Protein AF-A0A965RC13-F1 (afdb_monomer_lite)

Secondary structure (DSSP, 8-state):
-HHHHHHHHHHHHHHHHHHHHHHHHHHHHHHHTS---S-HHHHHHHHHHHHHHHHHH--TTSSS-HHHHHHHHHHHHHHHHS--

Radius of gyration: 15.57 Å; chains: 1; bounding box: 46×30×31 Å

pLDDT: mean 78.39, std 8.17, range [55.31, 90.0]

Structure (mmCIF, N/CA/C/O backbone):
data_AF-A0A965RC13-F1
#
_entry.id   AF-A0A965RC13-F1
#
loop_
_atom_site.group_PDB
_atom_site.id
_atom_site.type_symbol
_atom_site.label_atom_id
_atom_site.label_alt_id
_atom_site.label_comp_id
_atom_site.label_asym_id
_atom_site.label_entity_id
_atom_site.label_seq_id
_atom_site.pdbx_PDB_ins_code
_atom_site.Cartn_x
_atom_site.Cartn_y
_atom_site.Cartn_z
_atom_site.occupancy
_atom_site.B_iso_or_equiv
_atom_site.auth_seq_id
_atom_site.auth_comp_id
_atom_site.auth_asym_id
_atom_site.auth_atom_id
_atom_site.pdbx_PDB_model_num
ATOM 1 N N . GLU A 1 1 ? 27.337 15.963 1.811 1.00 55.31 1 GLU A N 1
ATOM 2 C CA . GLU A 1 1 ? 26.569 15.522 2.997 1.00 55.31 1 GLU A CA 1
ATOM 3 C C . GLU A 1 1 ? 25.189 16.174 3.135 1.00 55.31 1 GLU A C 1
ATOM 5 O O . GLU A 1 1 ? 24.226 15.435 3.291 1.00 55.31 1 GLU A O 1
ATOM 10 N N . ASP A 1 2 ? 25.028 17.501 3.031 1.00 59.56 2 ASP A N 1
ATOM 11 C CA . ASP A 1 2 ? 23.698 18.139 3.202 1.00 59.56 2 ASP A CA 1
ATOM 12 C C . ASP A 1 2 ? 22.671 17.806 2.105 1.00 59.56 2 ASP A C 1
ATOM 14 O O . ASP A 1 2 ? 21.477 17.651 2.374 1.00 59.56 2 ASP A O 1
ATOM 18 N N . LEU A 1 3 ? 23.133 17.631 0.863 1.00 60.75 3 LEU A N 1
ATOM 19 C CA . LEU A 1 3 ? 22.264 17.291 -0.269 1.00 60.75 3 LEU A CA 1
ATOM 20 C C . LEU A 1 3 ? 21.594 15.914 -0.092 1.00 60.75 3 LEU A C 1
ATOM 22 O O . LEU A 1 3 ? 20.428 15.733 -0.432 1.00 60.75 3 LEU A O 1
ATOM 26 N N . GLU A 1 4 ? 22.318 14.959 0.495 1.00 60.84 4 GLU A N 1
ATOM 27 C CA . GLU A 1 4 ? 21.882 13.571 0.685 1.00 60.84 4 GLU A CA 1
ATOM 28 C C . GLU A 1 4 ? 20.830 13.455 1.804 1.00 60.84 4 GLU A C 1
ATOM 30 O O . GLU A 1 4 ? 19.818 12.763 1.658 1.00 60.84 4 GLU A O 1
ATOM 35 N N . LYS A 1 5 ? 21.000 14.225 2.892 1.00 67.75 5 LYS A N 1
ATOM 36 C CA . LYS A 1 5 ? 20.018 14.321 3.986 1.00 67.75 5 LYS A CA 1
ATOM 37 C C . LYS A 1 5 ? 18.725 15.010 3.544 1.00 67.75 5 LYS A C 1
ATOM 39 O O . LYS A 1 5 ? 17.641 14.527 3.872 1.00 67.75 5 LYS A O 1
ATOM 44 N N . SER A 1 6 ? 18.828 16.090 2.766 1.00 67.81 6 SER A N 1
ATOM 45 C CA . SER A 1 6 ? 17.669 16.803 2.205 1.00 67.81 6 SER A CA 1
ATOM 46 C C . SER A 1 6 ? 16.853 15.914 1.258 1.00 67.81 6 SER A C 1
ATOM 48 O O . SER A 1 6 ? 15.625 15.849 1.357 1.00 67.81 6 SER A O 1
ATOM 50 N N . PHE A 1 7 ? 17.523 15.146 0.394 1.00 66.06 7 PHE A N 1
ATOM 51 C CA . PHE A 1 7 ? 16.856 14.239 -0.541 1.00 66.06 7 PHE A CA 1
ATOM 52 C C . PHE A 1 7 ? 16.155 13.074 0.175 1.00 66.06 7 PHE A C 1
ATOM 54 O O . PHE A 1 7 ? 14.993 12.780 -0.107 1.00 66.06 7 PHE A O 1
ATOM 61 N N . SER A 1 8 ? 16.816 12.467 1.165 1.00 70.88 8 SER A N 1
ATOM 62 C CA . SER A 1 8 ? 16.231 11.407 1.998 1.00 70.88 8 SER A CA 1
ATOM 63 C C . SER A 1 8 ? 15.006 11.892 2.785 1.00 70.88 8 SER A C 1
ATOM 65 O O . SER A 1 8 ? 13.971 11.220 2.810 1.00 70.88 8 SER A O 1
ATOM 67 N N . ALA A 1 9 ? 15.069 13.103 3.352 1.00 74.75 9 ALA A N 1
ATOM 68 C CA . ALA A 1 9 ? 13.927 13.726 4.019 1.00 74.75 9 ALA A CA 1
ATOM 69 C C . ALA A 1 9 ? 12.751 13.943 3.052 1.00 74.75 9 ALA A C 1
ATOM 71 O O . ALA A 1 9 ? 11.612 13.621 3.386 1.00 74.75 9 ALA A O 1
ATOM 72 N N . LYS A 1 10 ? 13.025 14.407 1.827 1.00 72.75 10 LYS A N 1
ATOM 73 C CA . LYS A 1 10 ? 12.001 14.642 0.800 1.00 72.75 10 LYS A CA 1
ATOM 74 C C . LYS A 1 10 ? 11.333 13.345 0.329 1.00 72.75 10 LYS A C 1
ATOM 76 O O . LYS A 1 10 ? 10.110 13.299 0.216 1.00 72.75 10 LYS A O 1
ATOM 81 N N . ILE A 1 11 ? 12.109 12.272 0.140 1.00 76.00 11 ILE A N 1
ATOM 82 C CA . ILE A 1 11 ? 11.578 10.933 -0.172 1.00 76.00 11 ILE A CA 1
ATOM 83 C C . ILE A 1 11 ? 10.714 10.407 0.975 1.00 76.00 11 ILE A C 1
ATOM 85 O O . ILE A 1 11 ? 9.650 9.836 0.736 1.00 76.00 11 ILE A O 1
ATOM 89 N N . LYS A 1 12 ? 11.143 10.604 2.225 1.00 75.38 12 LYS A N 1
ATOM 90 C CA . LYS A 1 12 ? 10.370 10.188 3.399 1.00 75.38 12 LYS A CA 1
ATOM 91 C C . LYS A 1 12 ? 9.024 10.912 3.474 1.00 75.38 12 LYS A C 1
ATOM 93 O O . LYS A 1 12 ? 8.019 10.264 3.762 1.00 75.38 12 LYS A O 1
ATOM 98 N N . THR A 1 13 ? 8.991 12.212 3.181 1.00 77.31 13 THR A N 1
ATOM 99 C CA . THR A 1 13 ? 7.747 12.994 3.139 1.00 77.31 13 THR A CA 1
ATOM 100 C C . THR A 1 13 ? 6.802 12.480 2.058 1.00 77.31 13 THR A C 1
ATOM 102 O O . THR A 1 13 ? 5.664 12.151 2.378 1.00 77.31 13 THR A O 1
ATOM 105 N N . LEU A 1 14 ? 7.285 12.287 0.824 1.00 77.44 14 LEU A N 1
ATOM 106 C CA . LEU A 1 14 ? 6.471 11.735 -0.268 1.00 77.44 14 LEU A CA 1
ATOM 107 C C . LEU A 1 14 ? 5.891 10.358 0.086 1.00 77.44 14 LEU A C 1
ATOM 109 O O . LEU A 1 14 ? 4.702 10.108 -0.097 1.00 77.44 14 LEU A O 1
ATOM 113 N N . LYS A 1 15 ? 6.716 9.465 0.648 1.00 76.94 15 LYS A N 1
ATOM 114 C CA . LYS A 1 15 ? 6.261 8.141 1.101 1.00 76.94 15 LYS A CA 1
ATOM 115 C C . LYS A 1 15 ? 5.191 8.243 2.188 1.00 76.94 15 LYS A C 1
ATOM 117 O O . LYS A 1 15 ? 4.236 7.471 2.173 1.00 76.94 15 LYS A O 1
ATOM 122 N N . SER A 1 16 ? 5.341 9.187 3.116 1.00 80.88 16 SER A N 1
ATOM 123 C CA . SER A 1 16 ? 4.358 9.426 4.174 1.00 80.88 16 SER A CA 1
ATOM 124 C C . SER A 1 16 ? 3.032 9.952 3.621 1.00 80.88 16 SER A C 1
ATOM 126 O O . SER A 1 16 ? 1.980 9.545 4.103 1.00 80.88 16 SER A O 1
ATOM 128 N N . GLU A 1 17 ? 3.055 10.844 2.632 1.00 83.62 17 GLU A N 1
ATOM 129 C CA . GLU A 1 17 ? 1.837 11.364 1.996 1.00 83.62 17 GLU A CA 1
ATOM 130 C C . GLU A 1 17 ? 1.068 10.254 1.271 1.00 83.62 17 GLU A C 1
ATOM 132 O O . GLU A 1 17 ? -0.145 10.122 1.452 1.00 83.62 17 GLU A O 1
ATOM 137 N N . VAL A 1 18 ? 1.780 9.399 0.529 1.00 81.44 18 VAL A N 1
ATOM 138 C CA . VAL A 1 18 ? 1.193 8.233 -0.149 1.00 81.44 18 VAL A CA 1
ATOM 139 C C . VAL A 1 18 ? 0.589 7.249 0.860 1.00 81.44 18 VAL A C 1
ATOM 141 O O . VAL A 1 18 ? -0.558 6.837 0.693 1.00 81.44 18 VAL A O 1
ATOM 144 N N . ASP A 1 19 ? 1.306 6.911 1.939 1.00 83.06 19 ASP A N 1
ATOM 145 C CA . ASP A 1 19 ? 0.791 6.029 3.002 1.00 83.06 19 ASP A CA 1
ATOM 146 C C . ASP A 1 19 ? -0.467 6.608 3.671 1.00 83.06 19 ASP A C 1
ATOM 148 O O . ASP A 1 19 ? -1.460 5.901 3.866 1.00 83.06 19 ASP A O 1
ATOM 152 N N . GLN A 1 20 ? -0.470 7.906 3.987 1.00 86.62 20 GLN A N 1
ATOM 153 C CA . GLN A 1 20 ? -1.630 8.560 4.594 1.00 86.62 20 GLN A CA 1
ATOM 154 C C . GLN A 1 20 ? -2.840 8.579 3.656 1.00 86.62 20 GLN A C 1
ATOM 156 O O . GLN A 1 20 ? -3.956 8.289 4.105 1.00 86.62 20 GLN A O 1
ATOM 161 N N . GLY A 1 21 ? -2.625 8.883 2.373 1.00 88.00 21 GLY A N 1
ATOM 162 C CA . GLY A 1 21 ? -3.665 8.845 1.348 1.00 88.00 21 GLY A CA 1
ATOM 163 C C . GLY A 1 21 ? -4.271 7.451 1.218 1.00 88.00 21 GLY A C 1
ATOM 164 O O . GLY A 1 21 ? -5.490 7.296 1.284 1.00 88.00 21 GLY A O 1
ATOM 165 N N . LEU A 1 22 ? -3.425 6.425 1.158 1.00 86.75 22 LEU A N 1
ATOM 166 C CA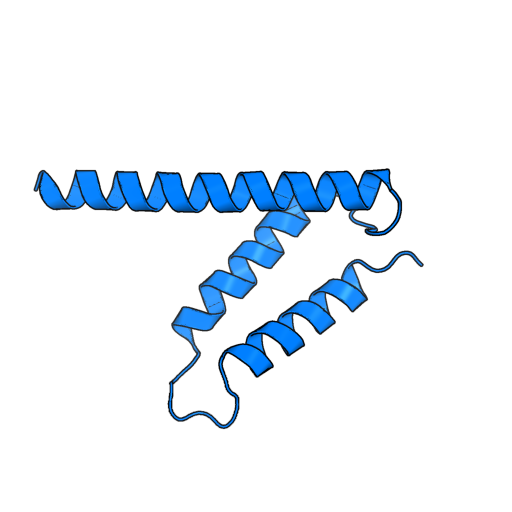 . LEU A 1 22 ? -3.861 5.042 1.016 1.00 86.75 22 LEU A CA 1
ATOM 167 C C . LEU A 1 22 ? -4.672 4.552 2.219 1.00 86.75 22 LEU A C 1
ATOM 169 O O . LEU A 1 22 ? -5.746 3.975 2.062 1.00 86.75 22 LEU A O 1
ATOM 173 N N . ARG A 1 23 ? -4.227 4.862 3.440 1.00 88.44 23 ARG A N 1
ATOM 174 C CA . ARG A 1 23 ? -4.993 4.548 4.657 1.00 88.44 23 ARG A CA 1
ATOM 175 C C . ARG A 1 23 ? -6.333 5.260 4.701 1.00 88.44 23 ARG A C 1
ATOM 177 O O . ARG A 1 23 ? -7.291 4.718 5.246 1.00 88.44 23 ARG A O 1
ATOM 184 N N . LYS A 1 24 ? -6.399 6.495 4.198 1.00 90.00 24 LYS A N 1
ATOM 185 C CA . LYS A 1 24 ? -7.655 7.241 4.124 1.00 90.00 24 LYS A CA 1
ATOM 186 C C . LYS A 1 24 ? -8.623 6.555 3.161 1.00 90.00 24 LYS A C 1
ATOM 188 O O . LYS A 1 24 ? -9.750 6.314 3.574 1.00 90.00 24 LYS A O 1
ATOM 193 N N . LEU A 1 25 ? -8.164 6.180 1.967 1.00 89.06 25 LEU A N 1
ATOM 194 C CA . LEU A 1 25 ? -8.974 5.460 0.980 1.00 89.06 25 LEU A CA 1
ATOM 195 C C . LEU A 1 25 ? -9.495 4.130 1.532 1.00 89.06 25 LEU A C 1
ATOM 197 O O . LEU A 1 25 ? -10.693 3.882 1.480 1.00 89.06 25 LEU A O 1
ATOM 201 N N . ILE A 1 26 ? -8.631 3.325 2.15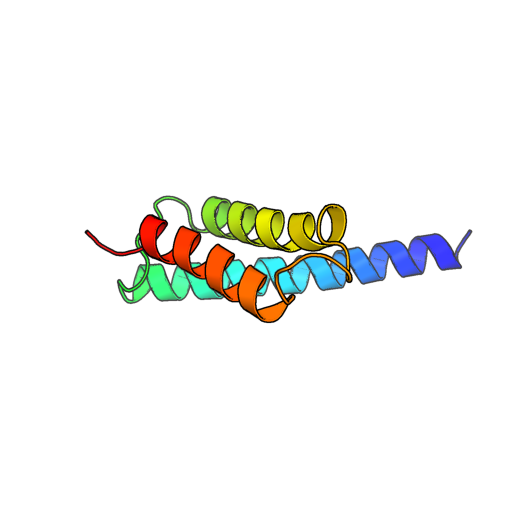7 1.00 87.75 26 ILE A N 1
ATOM 202 C CA . ILE A 1 26 ? -9.044 2.039 2.740 1.00 87.75 26 ILE A CA 1
ATOM 203 C C . ILE A 1 26 ? -10.062 2.246 3.866 1.00 87.75 26 ILE A C 1
ATOM 205 O O . ILE A 1 26 ? -11.055 1.535 3.931 1.00 87.75 26 ILE A O 1
ATOM 209 N N . ARG A 1 27 ? -9.869 3.244 4.741 1.00 89.12 27 ARG A N 1
ATOM 210 C CA . ARG A 1 27 ? -10.860 3.564 5.784 1.00 89.12 27 ARG A CA 1
ATOM 211 C C . ARG A 1 27 ? -12.201 4.006 5.207 1.00 89.12 27 ARG A C 1
ATOM 213 O O . ARG A 1 27 ? -13.225 3.665 5.786 1.00 89.12 27 ARG A O 1
ATOM 220 N N . GLN A 1 28 ? -12.194 4.774 4.119 1.00 90.00 28 GLN A N 1
ATOM 221 C CA . GLN A 1 28 ? -13.424 5.174 3.435 1.00 90.00 28 GLN A CA 1
ATOM 222 C C . GLN A 1 28 ? -14.131 3.949 2.851 1.00 90.00 28 GLN A C 1
ATOM 224 O O . GLN A 1 28 ? -15.305 3.768 3.145 1.00 90.00 28 GLN A O 1
ATOM 229 N N . GLY A 1 29 ? -13.394 3.062 2.176 1.00 85.81 29 GLY A N 1
ATOM 230 C CA . GLY A 1 29 ? -13.950 1.820 1.639 1.00 85.81 29 GLY A CA 1
ATOM 231 C C . GLY A 1 29 ? -14.470 0.853 2.710 1.00 85.81 29 GLY A C 1
ATOM 232 O O . GLY A 1 29 ? -15.459 0.156 2.522 1.00 85.81 29 GLY A O 1
ATOM 233 N N . VAL A 1 30 ? -13.843 0.821 3.889 1.00 87.94 30 VAL A N 1
ATOM 234 C CA . VAL A 1 30 ? -14.371 0.052 5.030 1.00 87.94 30 VAL A CA 1
ATOM 235 C C . VAL A 1 30 ? -15.652 0.683 5.577 1.00 87.94 30 VAL A C 1
ATOM 237 O O . VAL A 1 30 ? -16.574 -0.031 5.960 1.00 87.94 30 VAL A O 1
ATOM 240 N N . ALA A 1 31 ? -15.726 2.016 5.618 1.00 88.81 31 ALA A N 1
ATOM 241 C CA . ALA A 1 31 ? -16.901 2.731 6.108 1.00 88.81 31 ALA A CA 1
ATOM 242 C C . ALA A 1 31 ? -18.099 2.654 5.146 1.00 88.81 31 ALA A C 1
ATOM 244 O O . ALA A 1 31 ? -19.235 2.622 5.612 1.00 88.81 31 ALA A O 1
ATOM 245 N N . ASP A 1 32 ? -17.859 2.628 3.833 1.00 89.50 32 ASP A N 1
ATOM 246 C CA . ASP A 1 32 ? -18.906 2.482 2.812 1.00 89.50 32 ASP A CA 1
ATOM 247 C C . ASP A 1 32 ? -19.251 1.014 2.486 1.00 89.50 32 ASP A C 1
ATOM 249 O O . ASP A 1 32 ? -20.246 0.751 1.812 1.00 89.50 32 ASP A O 1
ATOM 253 N N . GLY A 1 33 ? -18.473 0.061 3.012 1.00 85.56 33 GLY A N 1
ATOM 254 C CA . GLY A 1 33 ? -18.687 -1.376 2.849 1.00 85.56 33 GLY A CA 1
ATOM 255 C C . GLY A 1 33 ? -18.091 -1.979 1.574 1.00 85.56 33 GLY A C 1
ATOM 256 O O . GLY A 1 33 ? -18.240 -3.181 1.364 1.00 85.56 33 GLY A O 1
ATOM 257 N N . SER A 1 34 ? -17.399 -1.197 0.740 1.00 84.69 34 SER A N 1
ATOM 258 C CA . SER A 1 34 ? -16.705 -1.685 -0.462 1.00 84.69 34 SER A CA 1
ATOM 259 C C . SER A 1 34 ? -15.428 -2.475 -0.164 1.00 84.69 34 SER A C 1
ATOM 261 O O . SER A 1 34 ? -14.991 -3.263 -1.000 1.00 84.69 34 SER A O 1
ATOM 263 N N . ILE A 1 35 ? -14.829 -2.288 1.018 1.00 85.31 35 ILE A N 1
ATOM 264 C CA . ILE A 1 35 ? -13.601 -2.966 1.446 1.00 85.31 35 ILE A CA 1
ATOM 265 C C . ILE A 1 35 ? -13.836 -3.686 2.772 1.00 85.31 35 ILE A C 1
ATOM 267 O O . ILE A 1 35 ? -14.205 -3.080 3.775 1.00 85.31 35 ILE A O 1
ATOM 271 N N . HIS A 1 36 ? -13.512 -4.973 2.821 1.00 83.62 36 HIS A N 1
ATOM 272 C CA . HIS A 1 36 ? -13.459 -5.749 4.051 1.00 83.62 36 HIS A CA 1
ATOM 273 C C . HIS A 1 36 ? -12.011 -5.894 4.540 1.00 83.62 36 HIS A C 1
ATOM 275 O O . HIS A 1 36 ? -11.314 -6.853 4.219 1.00 83.62 36 HIS A O 1
ATOM 281 N N . ALA A 1 37 ? -11.550 -4.937 5.350 1.00 79.62 37 ALA A N 1
ATOM 282 C CA . ALA A 1 37 ? -10.225 -4.970 5.971 1.00 79.62 37 ALA A CA 1
ATOM 283 C C . ALA A 1 37 ? -10.331 -4.859 7.497 1.00 79.62 37 ALA A C 1
A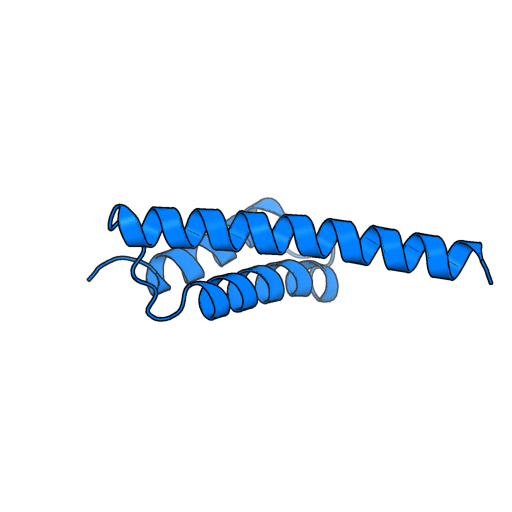TOM 285 O O . ALA A 1 37 ? -10.696 -3.810 8.026 1.00 79.62 37 ALA A O 1
ATOM 286 N N . SER A 1 38 ? -9.957 -5.925 8.212 1.00 75.38 38 SER A N 1
ATOM 287 C CA . SER A 1 38 ? -9.966 -5.956 9.685 1.00 75.38 38 SER A CA 1
ATOM 288 C C . SER A 1 38 ? -8.981 -4.955 10.303 1.00 75.38 38 SER A C 1
ATOM 290 O O . SER A 1 38 ? -9.216 -4.449 11.397 1.00 75.38 38 SER A O 1
ATOM 292 N N . ASP A 1 39 ? -7.892 -4.650 9.590 1.00 84.56 39 ASP A N 1
ATOM 293 C CA . ASP A 1 39 ? -6.935 -3.603 9.942 1.00 84.56 39 ASP A CA 1
ATOM 294 C C . ASP A 1 39 ? -6.564 -2.772 8.690 1.00 84.56 39 ASP A C 1
ATOM 296 O O . ASP A 1 39 ? -5.711 -3.181 7.889 1.00 84.56 39 ASP A O 1
ATOM 300 N N . PRO A 1 40 ? -7.161 -1.574 8.519 1.00 82.00 40 PRO A N 1
ATOM 301 C CA . PRO A 1 40 ? -6.864 -0.667 7.409 1.00 82.00 40 PRO A CA 1
ATOM 302 C C . PRO A 1 40 ? -5.392 -0.253 7.305 1.00 82.00 40 PRO A C 1
ATOM 304 O O . PRO A 1 40 ? -4.906 0.066 6.219 1.00 82.00 40 PRO A O 1
ATOM 307 N N . LYS A 1 41 ? -4.667 -0.225 8.431 1.00 82.19 41 LYS A N 1
ATOM 308 C CA . LYS A 1 41 ? -3.243 0.114 8.458 1.00 82.19 41 LYS A CA 1
ATOM 309 C C . LYS A 1 41 ? -2.421 -1.034 7.886 1.00 82.19 41 LYS A C 1
ATOM 311 O O . LYS A 1 41 ? -1.537 -0.773 7.075 1.00 82.19 41 LYS A O 1
ATOM 316 N N . MET A 1 42 ? -2.711 -2.277 8.269 1.00 85.00 42 MET A N 1
ATOM 317 C CA . MET A 1 42 ? -2.046 -3.447 7.684 1.00 85.00 42 MET A CA 1
ATOM 318 C C . MET A 1 42 ? -2.327 -3.575 6.187 1.00 85.00 42 MET A C 1
ATOM 320 O O . MET A 1 42 ? -1.390 -3.791 5.421 1.00 85.00 42 MET A O 1
ATOM 324 N N . ALA A 1 43 ? -3.570 -3.352 5.753 1.00 85.75 43 ALA A N 1
ATOM 325 C CA . ALA A 1 43 ? -3.919 -3.361 4.332 1.00 85.75 43 ALA A CA 1
ATOM 326 C C . ALA A 1 43 ? -3.133 -2.297 3.538 1.00 85.75 43 ALA A C 1
ATOM 328 O O . ALA A 1 43 ? -2.552 -2.604 2.497 1.00 85.75 43 ALA A O 1
ATOM 329 N N . ALA A 1 44 ? -3.025 -1.070 4.066 1.00 86.31 44 ALA A N 1
ATOM 330 C CA . ALA A 1 44 ? -2.224 -0.015 3.443 1.00 86.31 44 ALA A CA 1
ATOM 331 C C . ALA A 1 44 ? -0.736 -0.389 3.355 1.00 86.31 44 ALA A C 1
ATOM 333 O O . ALA A 1 44 ? -0.110 -0.187 2.317 1.00 86.31 44 ALA A O 1
ATOM 334 N N . PHE A 1 45 ? -0.170 -0.963 4.423 1.00 84.00 45 PHE A N 1
ATOM 335 C CA . PHE A 1 45 ? 1.223 -1.413 4.430 1.00 84.00 45 PHE A CA 1
ATOM 336 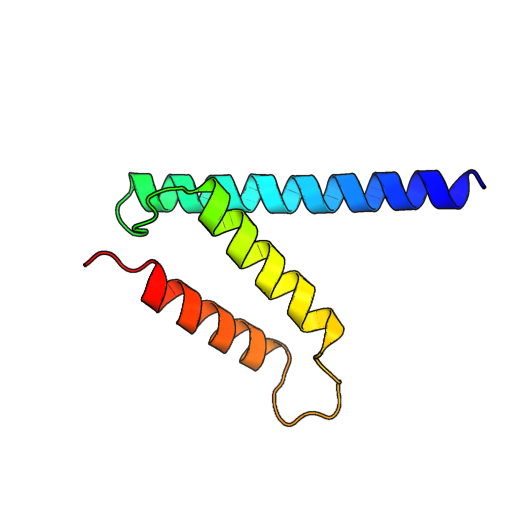C C . PHE A 1 45 ? 1.485 -2.525 3.414 1.00 84.00 45 PHE A C 1
ATOM 338 O O . PHE A 1 45 ? 2.498 -2.473 2.717 1.00 84.00 45 PHE A O 1
ATOM 345 N N . ALA A 1 46 ? 0.588 -3.507 3.309 1.00 85.06 46 ALA A N 1
ATOM 346 C CA . ALA A 1 46 ? 0.710 -4.596 2.347 1.00 85.06 46 ALA A CA 1
ATOM 347 C C . ALA A 1 46 ? 0.686 -4.070 0.904 1.00 85.06 46 ALA A C 1
ATOM 349 O O . ALA A 1 46 ? 1.557 -4.414 0.106 1.00 85.06 46 ALA A O 1
ATOM 350 N N . LEU A 1 47 ? -0.255 -3.175 0.594 1.00 83.25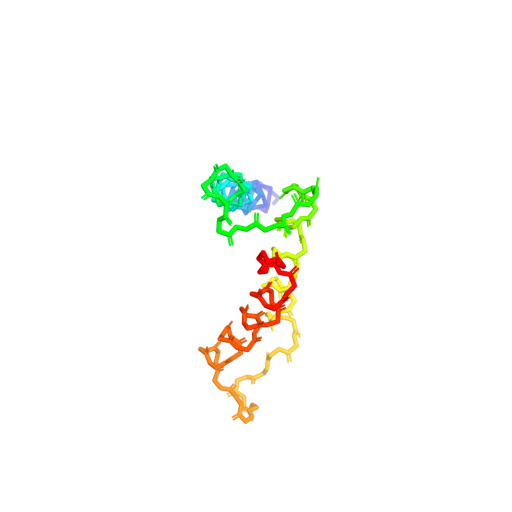 47 LEU A N 1
ATOM 351 C CA . LEU A 1 47 ? -0.387 -2.580 -0.734 1.00 83.25 47 LEU A CA 1
ATOM 352 C C . LEU A 1 47 ? 0.803 -1.670 -1.082 1.00 83.25 47 LEU A C 1
ATOM 354 O O . LEU A 1 47 ? 1.378 -1.791 -2.163 1.00 83.25 47 LEU A O 1
ATOM 358 N N . ALA A 1 48 ? 1.255 -0.825 -0.150 1.00 82.31 48 ALA A N 1
ATOM 359 C CA . ALA A 1 48 ? 2.454 -0.009 -0.342 1.00 82.31 48 ALA A CA 1
ATOM 360 C C . ALA A 1 48 ? 3.723 -0.865 -0.526 1.00 82.31 48 ALA A C 1
ATOM 362 O O . ALA A 1 48 ? 4.579 -0.541 -1.353 1.00 82.31 48 ALA A O 1
ATOM 363 N N . GLY A 1 49 ? 3.843 -1.971 0.217 1.00 82.44 49 GLY A N 1
ATOM 364 C CA . GLY A 1 49 ? 4.938 -2.930 0.083 1.00 82.44 49 GLY A CA 1
ATOM 365 C C . GLY A 1 49 ? 4.946 -3.617 -1.281 1.00 82.44 49 GLY A C 1
ATOM 366 O O . GLY A 1 49 ? 5.993 -3.662 -1.927 1.00 82.44 49 GLY A O 1
ATOM 367 N N . ALA A 1 50 ? 3.782 -4.076 -1.747 1.00 82.19 50 ALA A N 1
ATOM 368 C CA . ALA A 1 50 ? 3.627 -4.690 -3.062 1.00 82.19 50 ALA A CA 1
ATOM 369 C C . ALA A 1 50 ? 4.045 -3.730 -4.185 1.00 82.19 50 ALA A C 1
ATOM 371 O O . ALA A 1 50 ? 4.864 -4.097 -5.027 1.00 82.19 50 ALA A O 1
ATOM 372 N N . LEU A 1 51 ? 3.575 -2.478 -4.145 1.00 77.12 51 LEU A N 1
ATOM 373 C CA . LEU A 1 51 ? 3.938 -1.453 -5.128 1.00 77.12 51 LEU A CA 1
ATOM 374 C C . LEU A 1 51 ? 5.441 -1.138 -5.122 1.00 77.12 51 LEU A C 1
ATOM 376 O O . LEU A 1 51 ? 6.066 -1.070 -6.179 1.00 77.12 51 LEU A O 1
ATOM 380 N N . ASN A 1 52 ? 6.047 -0.985 -3.940 1.00 79.75 52 ASN A N 1
ATOM 381 C CA . ASN A 1 52 ? 7.485 -0.728 -3.824 1.00 79.75 52 ASN A CA 1
ATOM 382 C C . ASN A 1 52 ? 8.331 -1.914 -4.322 1.00 79.75 52 ASN A C 1
ATOM 384 O O . ASN A 1 52 ? 9.436 -1.714 -4.831 1.00 79.75 52 ASN A O 1
ATOM 388 N N . TRP A 1 53 ? 7.827 -3.142 -4.175 1.00 80.88 53 TRP A N 1
ATOM 389 C CA . TRP A 1 53 ? 8.525 -4.341 -4.623 1.00 80.88 53 TRP A CA 1
ATOM 390 C C . TRP A 1 53 ? 8.571 -4.449 -6.151 1.00 80.88 53 TRP A C 1
ATOM 392 O O . TRP A 1 53 ? 9.605 -4.863 -6.662 1.00 80.88 53 TRP A O 1
ATOM 402 N N . ILE A 1 54 ? 7.539 -3.999 -6.887 1.00 76.38 54 ILE A N 1
ATOM 403 C CA . ILE A 1 54 ? 7.516 -4.002 -8.371 1.00 76.38 54 ILE A CA 1
ATOM 404 C C . ILE A 1 54 ? 8.786 -3.373 -8.952 1.00 76.38 54 ILE A C 1
ATOM 406 O O . ILE A 1 54 ? 9.432 -3.972 -9.804 1.00 76.38 54 ILE A O 1
ATOM 410 N N . ALA A 1 55 ? 9.214 -2.226 -8.422 1.00 72.88 55 ALA A N 1
ATOM 411 C CA . ALA A 1 55 ? 10.417 -1.536 -8.887 1.00 72.88 55 ALA A CA 1
ATOM 412 C C . ALA A 1 55 ? 11.732 -2.315 -8.662 1.00 72.88 55 ALA A C 1
ATOM 414 O O . ALA A 1 55 ? 12.744 -1.979 -9.269 1.00 72.88 55 ALA A O 1
ATOM 415 N N . HIS A 1 56 ? 11.748 -3.320 -7.778 1.00 76.12 56 HIS A N 1
ATOM 416 C CA . HIS A 1 56 ? 12.939 -4.130 -7.497 1.00 76.12 56 HIS A CA 1
ATOM 417 C C . HIS A 1 56 ? 13.085 -5.339 -8.422 1.00 76.12 56 HIS A C 1
ATOM 419 O O . HIS A 1 56 ? 14.211 -5.743 -8.709 1.00 76.12 56 HIS A O 1
ATOM 425 N N . TRP A 1 57 ? 11.977 -5.944 -8.854 1.00 75.75 57 TRP A N 1
ATOM 426 C CA . TRP A 1 57 ? 12.013 -7.166 -9.664 1.00 75.75 57 TRP A CA 1
ATOM 427 C C . TRP A 1 57 ? 11.602 -6.948 -11.118 1.00 75.75 57 TRP A C 1
ATOM 429 O O . TRP A 1 57 ? 12.017 -7.735 -11.967 1.00 75.75 57 TRP A O 1
ATOM 439 N N . HIS A 1 58 ? 10.832 -5.899 -11.428 1.00 71.62 58 HIS A N 1
ATOM 440 C CA . HIS A 1 58 ? 10.430 -5.614 -12.801 1.00 71.62 58 HIS A CA 1
ATOM 441 C C . HIS A 1 58 ? 11.631 -5.172 -13.631 1.00 71.62 58 HIS A C 1
ATOM 443 O O . HIS A 1 58 ? 12.373 -4.258 -13.267 1.00 71.62 58 HIS A O 1
ATOM 449 N N . ARG A 1 59 ? 11.821 -5.832 -14.771 1.00 72.38 59 ARG A N 1
ATOM 450 C CA . ARG A 1 59 ? 12.816 -5.467 -15.775 1.00 72.38 59 ARG A CA 1
ATOM 451 C C . ARG A 1 59 ? 12.071 -5.057 -17.036 1.00 72.38 59 ARG A C 1
ATOM 453 O O . ARG A 1 59 ? 11.178 -5.761 -17.481 1.00 72.38 59 ARG A O 1
ATOM 460 N N . ALA A 1 60 ? 12.478 -3.948 -17.652 1.00 63.66 60 ALA A N 1
ATOM 461 C CA . ALA A 1 60 ? 11.808 -3.369 -18.824 1.00 63.66 60 ALA A CA 1
ATOM 462 C C . ALA A 1 60 ? 11.737 -4.284 -20.070 1.00 63.66 60 ALA A C 1
ATOM 464 O O . ALA A 1 60 ? 11.099 -3.916 -21.048 1.00 63.66 60 ALA A O 1
ATOM 465 N N . ASN A 1 61 ? 12.393 -5.450 -20.047 1.00 60.03 61 ASN A N 1
ATOM 466 C CA . ASN A 1 61 ? 12.402 -6.434 -21.131 1.00 60.03 61 ASN A CA 1
ATOM 467 C C . ASN A 1 61 ? 11.629 -7.724 -20.785 1.00 60.03 61 ASN A C 1
ATOM 469 O O . ASN A 1 61 ? 11.777 -8.725 -21.483 1.00 60.03 61 ASN A O 1
ATOM 473 N N . ASP A 1 62 ? 10.873 -7.730 -19.682 1.00 63.94 62 ASP A N 1
ATOM 474 C CA . ASP A 1 62 ? 9.969 -8.829 -19.335 1.00 63.94 62 ASP A CA 1
ATOM 475 C C . ASP A 1 62 ? 8.646 -8.743 -20.103 1.00 63.94 62 ASP A C 1
ATOM 477 O O . ASP A 1 62 ? 8.242 -7.684 -20.577 1.00 63.94 62 ASP A O 1
ATOM 481 N N . ALA A 1 63 ? 7.959 -9.883 -20.207 1.00 64.94 63 ALA A N 1
ATOM 482 C CA . ALA A 1 63 ? 6.761 -10.067 -21.029 1.00 64.94 63 ALA A CA 1
ATOM 483 C C . ALA A 1 63 ? 5.535 -9.233 -20.610 1.00 64.94 63 ALA A C 1
ATOM 485 O O . ALA A 1 63 ? 4.546 -9.237 -21.336 1.00 64.94 63 ALA A O 1
ATOM 486 N N . LEU A 1 64 ? 5.579 -8.564 -19.454 1.00 71.44 64 LEU A N 1
ATOM 487 C CA . LEU A 1 64 ? 4.463 -7.795 -18.909 1.00 71.44 64 LEU A CA 1
ATOM 488 C C . LEU A 1 64 ? 4.826 -6.317 -18.787 1.00 71.44 64 LEU A C 1
ATOM 490 O O . LEU A 1 64 ? 5.857 -5.950 -18.204 1.00 71.44 64 LEU A O 1
ATOM 494 N N . SER A 1 65 ? 3.938 -5.472 -19.300 1.00 78.50 65 SER A N 1
ATOM 495 C CA . SER A 1 65 ? 4.045 -4.028 -19.155 1.00 78.50 65 SER A CA 1
ATOM 496 C C . SER A 1 65 ? 3.843 -3.608 -17.686 1.00 78.50 65 SER A C 1
ATOM 498 O O . SER A 1 65 ? 3.196 -4.319 -16.906 1.00 78.50 65 SER A O 1
ATOM 500 N N . PRO A 1 66 ? 4.376 -2.447 -17.268 1.00 73.75 66 PRO A N 1
ATOM 501 C CA . PRO A 1 66 ? 4.119 -1.894 -15.938 1.00 73.75 66 PRO A CA 1
ATOM 502 C C . PRO A 1 66 ? 2.622 -1.782 -15.601 1.00 73.75 66 PRO A C 1
ATOM 504 O O . PRO A 1 66 ? 2.221 -2.035 -14.465 1.00 73.75 66 PRO A O 1
ATOM 507 N N . GLU A 1 67 ? 1.794 -1.431 -16.586 1.00 77.56 67 GLU A N 1
ATOM 508 C CA . GLU A 1 67 ? 0.341 -1.304 -16.450 1.00 77.56 67 GLU A CA 1
ATOM 509 C C . GLU A 1 67 ? -0.328 -2.663 -16.209 1.00 77.56 67 GLU A C 1
ATOM 511 O O . GLU A 1 67 ? -1.212 -2.782 -15.354 1.00 77.56 67 GLU A O 1
ATOM 516 N N . GLU A 1 68 ? 0.115 -3.706 -16.915 1.00 80.44 68 GLU A N 1
ATOM 517 C CA . GLU A 1 68 ? -0.375 -5.071 -16.712 1.00 80.44 68 GLU A CA 1
ATOM 518 C C . GLU A 1 68 ? -0.024 -5.571 -15.310 1.00 80.44 68 GLU A C 1
ATOM 520 O O . GLU A 1 68 ? -0.873 -6.132 -14.620 1.00 80.44 68 GLU A O 1
ATOM 525 N N . ILE A 1 69 ? 1.195 -5.308 -14.838 1.00 81.12 69 ILE A N 1
ATOM 526 C CA . ILE A 1 69 ? 1.618 -5.683 -13.484 1.00 81.12 69 ILE A CA 1
ATOM 527 C C . ILE A 1 69 ? 0.785 -4.956 -12.432 1.00 81.12 69 ILE A C 1
ATOM 529 O O . ILE A 1 69 ? 0.321 -5.589 -11.484 1.00 81.12 69 ILE A O 1
ATOM 533 N N . ALA A 1 70 ? 0.563 -3.651 -12.598 1.00 78.62 70 ALA A N 1
ATOM 534 C CA . ALA A 1 70 ? -0.281 -2.885 -11.689 1.00 78.62 70 ALA A CA 1
ATOM 535 C C . ALA A 1 70 ? -1.699 -3.471 -11.622 1.00 78.62 70 ALA A C 1
ATOM 537 O O . ALA A 1 70 ? -2.222 -3.680 -10.528 1.00 78.62 70 ALA A O 1
ATOM 538 N N . THR A 1 71 ? -2.276 -3.813 -12.777 1.00 81.56 71 THR A N 1
ATOM 539 C CA . THR A 1 71 ? -3.608 -4.429 -12.874 1.00 81.56 71 THR A CA 1
ATOM 540 C C . THR A 1 71 ? -3.657 -5.768 -12.138 1.00 81.56 71 THR A C 1
ATOM 542 O O . THR A 1 71 ? -4.509 -5.964 -11.279 1.00 81.56 71 THR A O 1
ATOM 545 N N . ARG A 1 72 ? -2.694 -6.665 -12.385 1.00 83.25 72 ARG A N 1
ATOM 546 C CA . ARG A 1 72 ? -2.629 -7.981 -11.722 1.00 83.25 72 ARG A CA 1
ATOM 547 C C . ARG A 1 72 ? -2.448 -7.885 -10.213 1.00 83.25 72 ARG A C 1
ATOM 549 O O . ARG A 1 72 ? -3.018 -8.672 -9.464 1.00 83.25 72 ARG A O 1
ATOM 556 N N . VAL A 1 73 ? -1.635 -6.937 -9.755 1.00 81.94 73 VAL A N 1
ATOM 557 C CA . VAL A 1 73 ? -1.441 -6.708 -8.323 1.00 81.94 73 VAL A CA 1
ATOM 558 C C . VAL A 1 73 ? -2.747 -6.231 -7.695 1.00 81.94 73 VAL A C 1
ATOM 560 O O . VAL A 1 73 ? -3.138 -6.762 -6.659 1.00 81.94 73 VAL A O 1
ATOM 563 N N . LEU A 1 74 ? -3.452 -5.295 -8.334 1.00 81.12 74 LEU A N 1
ATOM 564 C CA . LEU A 1 74 ? -4.755 -4.829 -7.865 1.00 81.12 74 LEU A CA 1
ATOM 565 C C . LEU A 1 74 ? -5.795 -5.954 -7.828 1.00 81.12 74 LEU A C 1
ATOM 567 O O . LEU A 1 74 ? -6.457 -6.082 -6.806 1.00 81.12 74 LEU A O 1
ATOM 571 N N . GLU A 1 75 ? -5.861 -6.825 -8.840 1.00 84.38 75 GLU A N 1
ATOM 572 C CA . GLU A 1 75 ? -6.748 -8.004 -8.841 1.00 84.38 75 GLU A CA 1
ATOM 573 C C . GLU A 1 75 ? -6.535 -8.887 -7.595 1.00 84.38 75 GLU A C 1
ATOM 575 O O . GLU A 1 75 ? -7.495 -9.318 -6.955 1.00 84.38 75 GLU A O 1
ATOM 580 N N . ILE A 1 76 ? -5.278 -9.129 -7.200 1.00 81.56 76 ILE A N 1
ATOM 581 C CA . ILE A 1 76 ? -4.951 -9.913 -5.994 1.00 81.56 76 ILE A CA 1
ATOM 582 C C . ILE A 1 76 ? -5.485 -9.224 -4.732 1.00 81.56 76 ILE A C 1
ATOM 584 O O . ILE A 1 76 ? -6.018 -9.887 -3.838 1.00 81.56 76 ILE A O 1
ATOM 588 N N . PHE A 1 77 ? -5.347 -7.900 -4.647 1.00 80.19 77 PHE A N 1
ATOM 589 C CA . PHE A 1 77 ? -5.852 -7.134 -3.511 1.00 80.19 77 PHE A CA 1
ATOM 590 C C . PHE A 1 77 ? -7.376 -7.060 -3.498 1.00 80.19 77 PHE A C 1
ATOM 592 O O . PHE A 1 77 ? -7.960 -7.233 -2.435 1.00 80.19 77 PHE A O 1
ATOM 599 N N . GLU A 1 78 ? -8.028 -6.865 -4.640 1.00 80.81 78 GLU A N 1
ATOM 600 C CA . GLU A 1 78 ? -9.488 -6.847 -4.753 1.00 80.81 78 GLU A CA 1
ATOM 601 C C . GLU A 1 78 ? -10.095 -8.176 -4.304 1.00 80.81 78 GLU A C 1
ATOM 603 O O . GLU A 1 78 ? -11.010 -8.181 -3.487 1.00 80.81 78 GLU A O 1
ATOM 608 N N . LEU A 1 79 ? -9.527 -9.309 -4.724 1.00 79.50 79 LEU A N 1
ATOM 609 C CA . LEU A 1 79 ? -9.965 -10.633 -4.271 1.00 79.50 79 LEU A CA 1
ATOM 610 C C . LEU A 1 79 ? -9.797 -10.833 -2.755 1.00 79.50 79 LEU A C 1
ATOM 612 O O . LEU A 1 79 ? -10.594 -11.531 -2.130 1.00 79.50 79 LEU A O 1
ATOM 616 N N . GLY A 1 80 ? -8.762 -10.237 -2.158 1.00 75.56 80 GLY A N 1
ATOM 617 C CA . GLY A 1 80 ? -8.505 -10.308 -0.717 1.00 75.56 80 GLY A CA 1
ATOM 618 C C . GLY A 1 80 ? -9.300 -9.304 0.124 1.00 75.56 80 GLY A C 1
ATOM 619 O O . GLY A 1 80 ? -9.479 -9.528 1.320 1.00 75.56 80 GLY A O 1
ATOM 620 N N . LEU A 1 81 ? -9.754 -8.206 -0.486 1.00 76.94 81 LEU A N 1
ATOM 621 C CA . LEU A 1 81 ? -10.446 -7.090 0.163 1.00 76.94 81 LEU A CA 1
ATOM 622 C C . LEU A 1 81 ? -11.949 -7.059 -0.131 1.00 76.94 81 LEU A C 1
ATOM 624 O O . LEU A 1 81 ? -12.661 -6.288 0.511 1.00 76.94 81 LEU A O 1
ATOM 628 N N . ALA A 1 82 ? -12.437 -7.866 -1.072 1.00 77.06 82 ALA A N 1
ATOM 629 C CA . ALA A 1 82 ? -13.848 -7.916 -1.413 1.00 77.06 82 ALA A CA 1
ATOM 630 C C . ALA A 1 82 ? -14.702 -8.334 -0.197 1.00 77.06 82 ALA A C 1
ATOM 632 O O . ALA A 1 82 ? -14.339 -9.270 0.529 1.00 77.06 82 ALA A O 1
ATOM 633 N N . PRO A 1 83 ? -15.845 -7.665 0.039 1.00 66.56 83 PRO A N 1
ATOM 634 C CA . PRO A 1 83 ? -16.813 -8.110 1.032 1.00 66.56 83 PRO A CA 1
ATOM 635 C C . PRO A 1 83 ? -17.340 -9.504 0.658 1.00 66.56 83 PRO A C 1
ATOM 637 O O . PRO A 1 83 ? -17.647 -9.765 -0.505 1.00 66.56 83 PRO A O 1
ATOM 640 N N . ARG A 1 84 ? -17.391 -10.410 1.644 1.00 62.03 84 ARG A N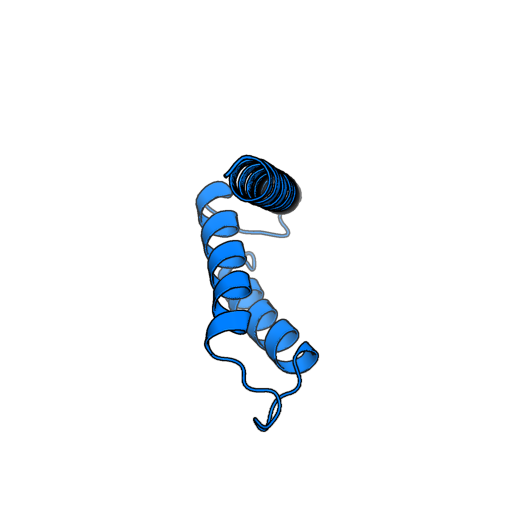 1
ATOM 641 C CA . ARG A 1 84 ? -17.970 -11.755 1.491 1.00 62.03 84 ARG A CA 1
ATOM 642 C C . ARG A 1 84 ? -19.486 -11.735 1.593 1.00 62.03 84 ARG A C 1
ATOM 644 O O . ARG A 1 84 ? -19.992 -10.947 2.422 1.00 62.03 84 ARG A O 1
#

Sequence (84 aa):
EDLEKSFSAKIKTLKSEVDQGLRKLIRQGVADGSIHASDPKMAAFALAGALNWIAHWHRANDALSPEEIATRVLEIFELGLAPR

Foldseek 3Di:
DVVVVVVVVVVVVVLVVQLVVQLVVQVVCVVVVQWDDPDSNVLSVVLSVLVVVCVVPDDPPDPDDPVRSVVVSVVVSSVVTGDD